Protein AF-A0A4P7N9E1-F1 (afdb_monomer_lite)

Foldseek 3Di:
DDDDDDPDPPPDPDPDQPKDWAAPQWWKKWWWAFPPDRWIDIAIGGFPDDPGITIYGDDQAQVPGNRIGTPSPMDIGHPVVNVVGHHSVGDDSVPTDDDPPPDDPDDDDDDDD

Secondary structure (DSSP, 8-state):
------------------EEEE-TT-EEEEEEEETTS--EEEEEE--EEETTEEEEE--SEETTEEEEEE-S--EEE-HHHHHHSPBGGG--TTS-B----S---S-------

Sequence (113 aa):
MHPNTILLIAAGLLNGTAAFRCAIGSAGSCTFRKMPTEELTRCAITCNVRGLFAECSCPLNFPNRAEWIDTMRNECITQTQFSFRSQCQNADPNRVIRIKRPAELDSVSGLEE

Radius of gyration: 20.21 Å; chains: 1; bounding box: 43×81×40 Å

Structure (mmCIF, N/CA/C/O backbone):
data_AF-A0A4P7N9E1-F1
#
_entry.id   AF-A0A4P7N9E1-F1
#
loop_
_atom_site.group_PDB
_atom_site.id
_atom_site.type_symbol
_atom_site.label_atom_id
_atom_site.label_alt_id
_atom_site.label_comp_id
_atom_site.label_asym_id
_atom_site.label_entity_id
_atom_site.label_seq_id
_atom_site.pdbx_PDB_ins_code
_atom_site.Cartn_x
_atom_site.Cartn_y
_atom_site.Cartn_z
_atom_site.occupancy
_atom_site.B_iso_or_equiv
_atom_site.auth_seq_id
_atom_site.auth_comp_id
_atom_site.auth_asym_id
_atom_site.auth_atom_id
_atom_site.pdbx_PDB_model_num
ATOM 1 N N . MET A 1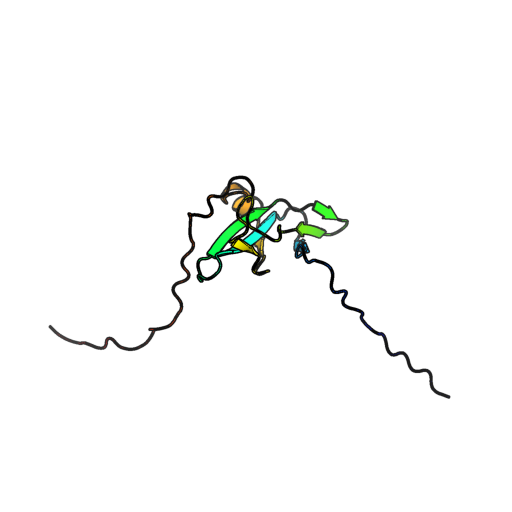 1 ? 17.009 -43.156 25.566 1.00 34.34 1 MET A N 1
ATOM 2 C CA . MET A 1 1 ? 15.906 -43.069 24.587 1.00 34.34 1 MET A CA 1
ATOM 3 C C . MET A 1 1 ? 15.598 -41.595 24.376 1.00 34.34 1 MET A C 1
ATOM 5 O O . MET A 1 1 ? 15.193 -40.939 25.322 1.00 34.34 1 MET A O 1
ATOM 9 N N . HIS A 1 2 ? 15.906 -41.068 23.190 1.00 46.12 2 HIS A N 1
ATOM 10 C CA . HIS A 1 2 ? 15.545 -39.710 22.767 1.00 46.12 2 HIS A CA 1
ATOM 11 C C . HIS A 1 2 ? 14.144 -39.724 22.148 1.00 46.12 2 HIS A C 1
ATOM 13 O O . HIS A 1 2 ? 13.798 -40.705 21.485 1.00 46.12 2 HIS A O 1
ATOM 19 N N . PRO A 1 3 ? 13.427 -38.597 22.213 1.00 50.47 3 PRO A N 1
ATOM 20 C CA . PRO A 1 3 ? 12.715 -38.137 21.036 1.00 50.47 3 PRO A CA 1
ATOM 21 C C . PRO A 1 3 ? 13.167 -36.728 20.644 1.00 50.47 3 PRO A C 1
ATOM 23 O O . PRO A 1 3 ? 12.972 -35.748 21.359 1.00 50.47 3 PRO A O 1
ATOM 26 N N . ASN A 1 4 ? 13.760 -36.666 19.453 1.00 52.62 4 ASN A N 1
ATOM 27 C CA . ASN A 1 4 ? 13.858 -35.472 18.628 1.00 52.62 4 ASN A CA 1
ATOM 28 C C . ASN A 1 4 ? 12.459 -34.896 18.391 1.00 52.62 4 ASN A C 1
ATOM 30 O O . ASN A 1 4 ? 11.554 -35.626 17.996 1.00 52.62 4 ASN A O 1
ATOM 34 N N . THR A 1 5 ? 12.301 -33.582 18.517 1.00 55.97 5 THR A N 1
ATOM 35 C CA . THR A 1 5 ? 11.217 -32.861 17.837 1.00 55.97 5 THR A CA 1
ATOM 36 C C . THR A 1 5 ? 11.835 -31.678 17.107 1.00 55.97 5 THR A C 1
ATOM 38 O O . THR A 1 5 ? 11.974 -30.587 17.648 1.00 55.97 5 THR A O 1
ATOM 41 N N . ILE A 1 6 ? 12.274 -31.931 15.874 1.00 53.53 6 ILE A N 1
ATOM 42 C CA . ILE A 1 6 ? 12.643 -30.882 14.925 1.00 53.53 6 ILE A CA 1
ATOM 43 C C . ILE A 1 6 ? 11.335 -30.414 14.290 1.00 53.53 6 ILE A C 1
ATOM 45 O O . ILE A 1 6 ? 10.764 -31.106 13.448 1.00 53.53 6 ILE A O 1
ATOM 49 N N . LEU A 1 7 ? 10.834 -29.261 14.731 1.00 49.22 7 LEU A N 1
ATOM 50 C CA . LEU A 1 7 ? 9.680 -28.615 14.119 1.00 49.22 7 LEU A CA 1
ATOM 51 C C . LEU A 1 7 ? 10.165 -27.824 12.894 1.00 49.22 7 LEU A C 1
ATOM 53 O O . LEU A 1 7 ? 10.689 -26.718 13.006 1.00 49.22 7 LEU A O 1
ATOM 57 N N . LEU A 1 8 ? 10.031 -28.435 11.719 1.00 46.28 8 LEU A N 1
ATOM 58 C CA . LEU A 1 8 ? 10.268 -27.807 10.421 1.00 46.28 8 LEU A CA 1
ATOM 59 C C . LEU A 1 8 ? 9.167 -26.775 10.149 1.00 46.28 8 LEU A C 1
ATOM 61 O O . LEU A 1 8 ? 8.046 -27.128 9.788 1.00 46.28 8 LEU A O 1
ATOM 65 N N . ILE A 1 9 ? 9.490 -25.491 10.298 1.00 50.38 9 ILE A N 1
ATOM 66 C CA . ILE A 1 9 ? 8.648 -24.408 9.788 1.00 50.38 9 ILE A CA 1
ATOM 67 C C . ILE A 1 9 ? 8.914 -24.309 8.285 1.00 50.38 9 ILE A C 1
ATOM 69 O O . ILE A 1 9 ? 9.865 -23.671 7.838 1.00 50.38 9 ILE A O 1
ATOM 73 N N . ALA A 1 10 ? 8.075 -24.980 7.500 1.00 48.59 10 ALA A N 1
ATOM 74 C CA . ALA A 1 10 ? 7.990 -24.775 6.064 1.00 48.59 10 ALA A CA 1
ATOM 75 C C . ALA A 1 10 ? 7.361 -23.396 5.798 1.00 48.59 10 ALA A C 1
ATOM 77 O O . ALA A 1 10 ? 6.140 -23.247 5.770 1.00 48.59 10 ALA A O 1
ATOM 78 N N . ALA A 1 11 ? 8.193 -22.369 5.625 1.00 47.44 11 ALA A N 1
ATOM 79 C CA . ALA A 1 11 ? 7.752 -21.113 5.032 1.00 47.44 11 ALA A CA 1
ATOM 80 C C . ALA A 1 11 ? 7.586 -21.343 3.522 1.00 47.44 11 ALA A C 1
ATOM 82 O O . ALA A 1 11 ? 8.559 -21.406 2.773 1.00 47.44 11 ALA A O 1
ATOM 83 N N . GLY A 1 12 ? 6.339 -21.559 3.101 1.00 39.91 12 GLY A N 1
ATOM 84 C CA . GLY A 1 12 ? 5.977 -21.762 1.706 1.00 39.91 12 GLY A CA 1
ATOM 85 C C . GLY A 1 12 ? 6.377 -20.573 0.831 1.00 39.91 12 GLY A C 1
ATOM 86 O O . GLY A 1 12 ? 6.013 -19.431 1.099 1.00 39.91 12 GLY A O 1
ATOM 87 N N . LEU A 1 13 ? 7.088 -20.876 -0.252 1.00 43.41 13 LEU A N 1
ATOM 88 C CA . LEU A 1 13 ? 7.185 -20.045 -1.446 1.00 43.41 13 LEU A CA 1
ATOM 89 C C . LEU A 1 13 ? 5.802 -20.031 -2.118 1.00 43.41 13 LEU A C 1
ATOM 91 O O . LEU A 1 13 ? 5.488 -20.905 -2.921 1.00 43.41 13 LEU A O 1
ATOM 95 N N . LEU A 1 14 ? 4.943 -19.084 -1.748 1.00 44.66 14 LEU A N 1
ATOM 96 C CA . LEU A 1 14 ? 3.646 -18.865 -2.391 1.00 44.66 14 LEU A CA 1
ATOM 97 C C . LEU A 1 14 ? 3.668 -17.483 -3.039 1.00 44.66 14 LEU A C 1
ATOM 99 O O . LEU A 1 14 ? 3.990 -16.504 -2.373 1.00 44.66 14 LEU A O 1
ATOM 103 N N . ASN A 1 15 ? 3.362 -17.440 -4.339 1.00 38.72 15 ASN A N 1
ATOM 104 C CA . ASN A 1 15 ? 3.260 -16.252 -5.193 1.00 38.72 15 ASN A CA 1
ATOM 105 C C . ASN A 1 15 ? 2.629 -15.066 -4.441 1.00 38.72 15 ASN A C 1
ATOM 107 O O . ASN A 1 15 ? 1.413 -14.996 -4.264 1.00 38.72 15 ASN A O 1
ATOM 111 N N . GLY A 1 16 ? 3.487 -14.190 -3.920 1.00 42.06 16 GLY A N 1
ATOM 112 C CA . GLY A 1 16 ? 3.165 -13.356 -2.771 1.00 42.06 16 GLY A CA 1
ATOM 113 C C . GLY A 1 16 ? 2.424 -12.084 -3.134 1.00 42.06 16 GLY A C 1
ATOM 114 O O . GLY A 1 16 ? 3.038 -11.028 -3.220 1.00 42.06 16 GLY A O 1
ATOM 115 N N . THR A 1 17 ? 1.096 -12.132 -3.212 1.00 54.56 17 THR A N 1
ATOM 116 C CA . THR A 1 17 ? 0.337 -11.000 -2.667 1.00 54.56 17 THR A CA 1
ATOM 117 C C . THR A 1 17 ? 0.699 -10.935 -1.185 1.00 54.56 17 THR A C 1
ATOM 119 O O . THR A 1 17 ? 0.297 -11.816 -0.422 1.00 54.56 17 THR A O 1
ATOM 122 N N . ALA A 1 18 ? 1.536 -9.980 -0.777 1.00 63.91 18 ALA A N 1
ATOM 123 C CA . ALA A 1 18 ? 1.954 -9.858 0.615 1.00 63.91 18 ALA A CA 1
ATOM 124 C C . ALA A 1 18 ? 0.741 -9.441 1.456 1.00 63.91 18 ALA A C 1
ATOM 126 O O . ALA A 1 18 ? 0.419 -8.256 1.571 1.00 63.91 18 ALA A O 1
ATOM 127 N N . ALA A 1 19 ? 0.025 -10.431 1.990 1.00 79.62 19 ALA A N 1
ATOM 128 C CA . ALA A 1 19 ? -1.044 -10.195 2.937 1.00 79.62 19 ALA A CA 1
ATOM 129 C C . ALA A 1 19 ? -0.423 -9.791 4.280 1.00 79.62 19 ALA A C 1
ATOM 131 O O . ALA A 1 19 ? 0.433 -10.497 4.814 1.00 79.62 19 ALA A O 1
ATOM 132 N N . PHE A 1 20 ? -0.838 -8.652 4.828 1.00 88.75 20 PHE A N 1
ATOM 133 C CA . PHE A 1 20 ? -0.383 -8.155 6.125 1.00 88.75 20 PHE A CA 1
ATOM 134 C C . PHE A 1 20 ? -1.574 -7.900 7.045 1.00 88.75 20 PHE A C 1
ATOM 136 O O . PHE A 1 20 ? -2.702 -7.677 6.599 1.00 88.75 20 PHE A O 1
ATOM 143 N N . ARG A 1 21 ? -1.332 -7.993 8.354 1.00 91.69 21 ARG A N 1
ATOM 144 C CA . ARG A 1 21 ? -2.377 -7.907 9.378 1.00 91.69 21 ARG A CA 1
ATOM 145 C C . ARG A 1 21 ? -2.400 -6.521 10.004 1.00 91.69 21 ARG A C 1
ATOM 147 O O . ARG A 1 21 ? -1.364 -6.022 10.431 1.00 91.69 21 ARG A O 1
ATOM 154 N N . CYS A 1 22 ? -3.593 -5.957 10.118 1.00 90.50 22 CYS A N 1
ATOM 155 C CA . CYS A 1 22 ? -3.871 -4.689 10.775 1.00 90.50 22 CYS A CA 1
ATOM 156 C C . CYS A 1 22 ? -4.941 -4.851 11.858 1.00 90.50 22 CYS A C 1
ATOM 158 O O . CYS A 1 22 ? -5.650 -5.860 11.919 1.00 90.50 22 CYS A O 1
ATOM 160 N N . ALA A 1 23 ? -5.068 -3.842 12.720 1.00 92.38 23 ALA A N 1
ATOM 161 C CA . ALA A 1 23 ? -6.162 -3.784 13.679 1.00 92.38 23 ALA A CA 1
ATOM 162 C C . ALA A 1 23 ? -7.518 -3.742 12.952 1.00 92.38 23 ALA A C 1
ATOM 164 O O . ALA A 1 23 ? -7.633 -3.227 11.836 1.00 92.38 23 ALA A O 1
ATOM 165 N N . ILE A 1 24 ? -8.559 -4.289 13.585 1.00 91.75 24 ILE A N 1
ATOM 166 C CA . ILE A 1 24 ? -9.922 -4.206 13.050 1.00 91.75 24 ILE A CA 1
ATOM 167 C C . ILE A 1 24 ? -10.298 -2.730 12.891 1.00 91.75 24 ILE A C 1
ATOM 169 O O . ILE A 1 24 ? -10.056 -1.912 13.776 1.00 91.75 24 ILE A O 1
ATOM 173 N N . GLY A 1 25 ? -10.874 -2.392 11.739 1.00 86.50 25 GLY A N 1
ATOM 174 C CA . GLY A 1 25 ? -11.212 -1.015 11.401 1.00 86.50 25 GLY A CA 1
ATOM 175 C C . GLY A 1 25 ? -10.042 -0.206 10.842 1.00 86.50 25 GLY A C 1
ATOM 176 O O . GLY A 1 25 ? -10.255 0.942 10.479 1.00 86.50 25 GLY A O 1
ATOM 177 N N . SER A 1 26 ? -8.836 -0.761 10.704 1.00 91.81 26 SER A N 1
ATOM 178 C CA . SER A 1 26 ? -7.767 -0.147 9.906 1.00 91.81 26 SER A CA 1
ATOM 179 C C . SER A 1 26 ? -7.921 -0.448 8.412 1.00 91.81 26 SER A C 1
ATOM 181 O O . SER A 1 26 ? -8.637 -1.363 8.005 1.00 91.81 26 SER A O 1
ATOM 183 N N . ALA A 1 27 ? -7.210 0.323 7.601 1.00 93.56 27 ALA A N 1
ATOM 184 C CA . ALA A 1 27 ? -7.004 0.077 6.183 1.00 93.56 27 ALA A CA 1
ATOM 185 C C . ALA A 1 27 ? -5.509 -0.162 5.904 1.00 93.56 27 ALA A C 1
ATOM 187 O O . ALA A 1 27 ? -4.674 -0.055 6.805 1.00 93.56 27 ALA A O 1
ATOM 188 N N . GLY A 1 28 ? -5.166 -0.500 4.663 1.00 93.88 28 GLY A N 1
ATOM 189 C CA . GLY A 1 28 ? -3.796 -0.770 4.241 1.00 93.88 28 GLY A CA 1
ATOM 190 C C . GLY A 1 28 ? -3.261 0.307 3.304 1.00 93.88 28 GLY A C 1
ATOM 191 O O . GLY A 1 28 ? -4.021 0.985 2.615 1.00 93.88 28 GLY A O 1
ATOM 192 N N . SER A 1 29 ? -1.944 0.453 3.258 1.00 93.69 29 SER A N 1
ATOM 193 C CA . SER A 1 29 ? -1.226 1.258 2.272 1.00 93.69 29 SER A CA 1
ATOM 194 C C . SER A 1 29 ? -0.117 0.409 1.664 1.00 93.69 29 SER A C 1
ATOM 196 O O . SER A 1 29 ? 0.674 -0.202 2.384 1.00 93.69 29 SER A O 1
ATOM 198 N N . CYS A 1 30 ? -0.110 0.347 0.337 1.00 92.00 30 CYS A N 1
ATOM 199 C CA . CYS A 1 30 ? 0.818 -0.434 -0.470 1.00 92.00 30 CYS A CA 1
ATOM 200 C C . CYS A 1 30 ? 1.853 0.497 -1.096 1.00 92.00 30 CYS A C 1
ATOM 202 O O . CYS A 1 30 ? 1.497 1.586 -1.560 1.00 92.00 30 CYS A O 1
ATOM 204 N N . THR A 1 31 ? 3.116 0.074 -1.136 1.00 91.81 31 THR A N 1
ATOM 205 C CA . THR A 1 31 ? 4.204 0.872 -1.720 1.00 91.81 31 THR A CA 1
ATOM 206 C C . THR A 1 31 ? 4.755 0.182 -2.958 1.00 91.81 31 THR A C 1
ATOM 208 O O . THR A 1 31 ? 5.324 -0.901 -2.852 1.00 91.81 31 THR A O 1
ATOM 211 N N . PHE A 1 32 ? 4.699 0.855 -4.105 1.00 91.69 32 PHE A N 1
ATOM 212 C CA . PHE A 1 32 ? 5.191 0.344 -5.384 1.00 91.69 32 PHE A CA 1
ATOM 213 C C . PHE A 1 32 ? 6.430 1.099 -5.847 1.00 91.69 32 PHE A C 1
ATOM 215 O O . PHE A 1 32 ? 6.564 2.297 -5.591 1.00 91.69 32 PHE A O 1
ATOM 222 N N . ARG A 1 33 ? 7.309 0.405 -6.573 1.00 91.88 33 ARG A N 1
ATOM 223 C CA . ARG A 1 33 ? 8.500 0.964 -7.218 1.00 91.88 33 ARG A CA 1
ATOM 224 C C . ARG A 1 33 ? 8.455 0.737 -8.721 1.00 91.88 33 ARG A C 1
ATOM 226 O O . ARG A 1 33 ? 8.233 -0.389 -9.158 1.00 91.88 33 ARG A O 1
ATOM 233 N N . LYS A 1 34 ? 8.730 1.781 -9.498 1.00 90.31 34 LYS A N 1
ATOM 234 C CA . LYS A 1 34 ? 8.812 1.716 -10.961 1.00 90.31 34 LYS A CA 1
ATOM 235 C C . LYS A 1 34 ? 10.164 1.186 -11.419 1.00 90.31 34 LYS A C 1
ATOM 237 O O . LYS A 1 34 ? 11.152 1.898 -11.308 1.00 90.31 34 LYS A O 1
ATOM 242 N N . MET A 1 35 ? 10.229 -0.003 -11.998 1.00 82.81 35 MET A N 1
ATOM 243 C CA . MET A 1 35 ? 11.472 -0.538 -12.562 1.00 82.81 35 MET A CA 1
ATOM 244 C C . MET A 1 35 ? 11.804 0.098 -13.926 1.00 82.81 35 MET A C 1
ATOM 246 O O . MET A 1 35 ? 10.890 0.335 -14.716 1.00 82.81 35 MET A O 1
ATOM 250 N N . PRO A 1 36 ? 13.091 0.362 -14.242 1.00 80.94 36 PRO A N 1
ATOM 251 C CA . PRO A 1 36 ? 14.299 0.143 -13.427 1.00 80.94 36 PRO A CA 1
ATOM 252 C C . PRO A 1 36 ? 14.651 1.312 -12.484 1.00 80.94 36 PRO A C 1
ATOM 254 O O . PRO A 1 36 ? 15.696 1.302 -11.841 1.00 80.94 36 PRO A O 1
ATOM 257 N N . THR A 1 37 ? 13.820 2.348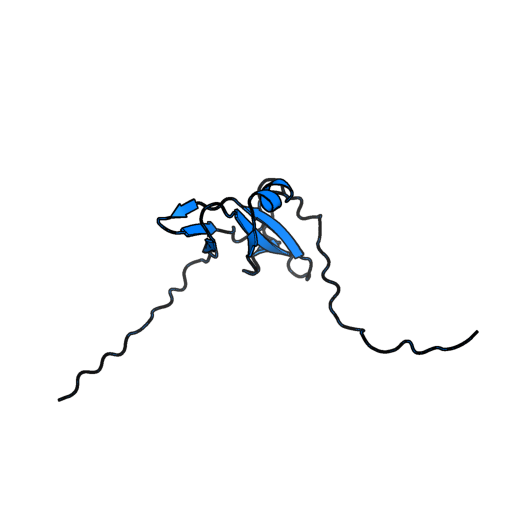 -12.428 1.00 80.44 37 THR A N 1
ATOM 258 C CA . THR A 1 37 ? 14.051 3.539 -11.602 1.00 80.44 37 THR A CA 1
ATOM 259 C C . THR A 1 37 ? 13.795 3.290 -10.103 1.00 80.44 37 THR A C 1
ATOM 261 O O . THR A 1 37 ? 13.239 2.277 -9.690 1.00 80.44 37 THR A O 1
ATOM 264 N N . GLU A 1 38 ? 14.177 4.235 -9.244 1.00 81.44 38 GLU A N 1
ATOM 265 C CA . GLU A 1 38 ? 13.835 4.197 -7.809 1.00 81.44 38 GLU A CA 1
ATOM 266 C C . GLU A 1 38 ? 12.611 5.063 -7.466 1.00 81.44 38 GLU A C 1
ATOM 268 O O . GLU A 1 38 ? 12.403 5.435 -6.312 1.00 81.44 38 GLU A O 1
ATOM 273 N N . GLU A 1 39 ? 11.787 5.399 -8.462 1.00 88.25 39 GLU A N 1
ATOM 274 C CA . GLU A 1 39 ? 10.546 6.140 -8.246 1.00 88.25 39 GLU A CA 1
ATOM 275 C C . GLU A 1 39 ? 9.558 5.293 -7.437 1.00 88.25 39 GLU A C 1
ATOM 277 O O . GLU A 1 39 ? 9.294 4.137 -7.780 1.00 88.25 39 GLU A O 1
ATOM 282 N N . LEU A 1 40 ? 9.011 5.875 -6.365 1.00 89.94 40 LEU A N 1
ATOM 283 C CA . LEU A 1 40 ? 8.034 5.227 -5.498 1.00 89.94 40 LEU A CA 1
ATOM 284 C C . LEU A 1 40 ? 6.667 5.889 -5.618 1.00 89.94 40 LEU A C 1
ATOM 286 O O . LEU A 1 40 ? 6.548 7.107 -5.755 1.00 89.94 40 LEU A O 1
ATOM 290 N N . THR A 1 41 ? 5.627 5.080 -5.482 1.00 90.31 41 THR A N 1
ATOM 291 C CA . THR A 1 41 ? 4.253 5.547 -5.313 1.00 90.31 41 THR A CA 1
ATOM 292 C C . THR A 1 41 ? 3.570 4.740 -4.219 1.00 90.31 41 THR A C 1
ATOM 294 O O . THR A 1 41 ? 3.987 3.625 -3.894 1.00 90.31 41 THR A O 1
ATOM 297 N N . ARG A 1 42 ? 2.536 5.321 -3.611 1.00 90.62 42 ARG A N 1
ATOM 298 C CA . ARG A 1 42 ? 1.734 4.666 -2.578 1.00 90.62 42 ARG A CA 1
ATOM 299 C C . ARG A 1 42 ? 0.262 4.827 -2.871 1.00 90.62 42 ARG A C 1
ATOM 301 O O . ARG A 1 42 ? -0.177 5.895 -3.295 1.00 90.62 42 ARG A O 1
ATOM 308 N N . CYS A 1 43 ? -0.500 3.795 -2.557 1.00 91.38 43 CYS A N 1
ATOM 309 C CA . CYS A 1 43 ? -1.946 3.842 -2.642 1.00 91.38 43 CYS A CA 1
ATOM 310 C C . CYS A 1 43 ? -2.588 3.066 -1.498 1.00 91.38 43 CYS A C 1
ATOM 312 O O . CYS A 1 43 ? -1.980 2.175 -0.905 1.00 91.38 43 CYS A O 1
ATOM 314 N N . ALA A 1 44 ? -3.809 3.460 -1.157 1.00 94.44 44 ALA A N 1
ATOM 315 C CA . ALA A 1 44 ? -4.573 2.859 -0.081 1.00 94.44 44 ALA A CA 1
ATOM 316 C C . ALA A 1 44 ? -5.428 1.680 -0.581 1.00 94.44 44 ALA A C 1
ATOM 318 O O . ALA A 1 44 ? -5.855 1.651 -1.740 1.00 94.44 44 ALA A O 1
ATOM 319 N N . ILE A 1 45 ? -5.657 0.709 0.305 1.00 93.69 45 ILE A N 1
ATOM 320 C CA . ILE A 1 45 ? -6.489 -0.478 0.082 1.00 93.69 45 ILE A CA 1
ATOM 321 C C . ILE A 1 45 ? -7.392 -0.746 1.286 1.00 93.69 45 ILE A C 1
ATOM 323 O O . ILE A 1 45 ? -7.036 -0.473 2.434 1.00 93.69 45 ILE A O 1
ATOM 327 N N . THR A 1 46 ? -8.564 -1.315 1.028 1.00 92.62 46 THR A N 1
ATOM 328 C CA . THR A 1 46 ? -9.428 -1.861 2.076 1.00 92.62 46 THR A CA 1
ATOM 329 C C . THR A 1 46 ? -8.885 -3.198 2.570 1.00 92.62 46 THR A C 1
ATOM 331 O O . THR A 1 46 ? -8.297 -3.958 1.801 1.00 92.62 46 THR A O 1
ATOM 334 N N . CYS A 1 47 ? -9.134 -3.513 3.838 1.00 91.69 47 CYS A N 1
ATOM 335 C CA . CYS A 1 47 ? -8.748 -4.784 4.444 1.00 91.69 47 CYS A CA 1
ATOM 336 C C . CYS A 1 47 ? -9.990 -5.593 4.814 1.00 91.69 47 CYS A C 1
ATOM 338 O O . CYS A 1 47 ? -11.011 -5.029 5.206 1.00 91.69 47 CYS A O 1
ATOM 340 N N . ASN A 1 48 ? -9.900 -6.915 4.712 1.00 91.75 48 ASN A N 1
ATOM 341 C CA . ASN A 1 48 ? -10.988 -7.823 5.057 1.00 91.75 48 ASN A CA 1
ATOM 342 C C . ASN A 1 48 ? -10.879 -8.237 6.523 1.00 91.75 48 ASN A C 1
ATOM 344 O O . ASN A 1 48 ? -9.818 -8.667 6.965 1.00 91.75 48 ASN A O 1
ATOM 348 N N . VAL A 1 49 ? -11.966 -8.162 7.288 1.00 90.44 49 VAL A N 1
ATOM 349 C CA . VAL A 1 49 ? -11.958 -8.640 8.678 1.00 90.44 49 VAL A CA 1
ATOM 350 C C . VAL A 1 49 ? -11.917 -10.172 8.694 1.00 90.44 49 VAL A C 1
ATOM 352 O O . VAL A 1 49 ? -12.770 -10.838 8.109 1.00 90.44 49 VAL A O 1
ATOM 355 N N . ARG A 1 50 ? -10.914 -10.735 9.370 1.00 88.25 50 ARG A N 1
ATOM 356 C CA . ARG A 1 50 ? -10.679 -12.173 9.540 1.00 88.25 50 ARG A CA 1
ATOM 357 C C . ARG A 1 50 ? -10.544 -12.469 11.035 1.00 88.25 50 ARG A C 1
ATOM 359 O O . ARG A 1 50 ? -9.459 -12.404 11.607 1.00 88.25 50 ARG A O 1
ATOM 366 N N . GLY A 1 51 ? -11.664 -12.780 11.685 1.00 89.19 51 GLY A N 1
ATOM 367 C CA . GLY A 1 51 ? -11.692 -13.055 13.124 1.00 89.19 51 GLY A CA 1
ATOM 368 C C . GLY A 1 51 ? -11.305 -11.825 13.951 1.00 89.19 51 GLY A C 1
ATOM 369 O O . GLY A 1 51 ? -12.055 -10.856 13.995 1.00 89.19 51 GLY A O 1
ATOM 370 N N . LEU A 1 52 ? -10.140 -11.877 14.605 1.00 89.75 52 LEU A N 1
ATOM 371 C CA . LEU A 1 52 ? -9.656 -10.843 15.533 1.00 89.75 52 LEU A CA 1
ATOM 372 C C . LEU A 1 52 ? -8.758 -9.774 14.886 1.00 89.75 52 LEU A C 1
ATOM 374 O O . LEU A 1 52 ? -8.234 -8.908 15.583 1.00 89.75 52 LEU A O 1
ATOM 378 N N . PHE A 1 53 ? -8.553 -9.824 13.571 1.00 89.81 53 PHE A N 1
ATOM 379 C CA . PHE A 1 53 ? -7.711 -8.872 12.845 1.00 89.81 53 PHE A CA 1
ATOM 380 C C . PHE A 1 53 ? -8.316 -8.509 11.486 1.00 89.81 53 PHE A C 1
ATOM 382 O O . PHE A 1 53 ? -9.234 -9.167 10.997 1.00 89.81 53 PHE A O 1
ATOM 389 N N . ALA A 1 54 ? -7.794 -7.452 10.866 1.00 90.81 54 ALA A N 1
ATOM 390 C CA . ALA A 1 54 ? -8.049 -7.120 9.471 1.00 90.81 54 ALA A CA 1
ATOM 391 C C . ALA A 1 54 ? -6.870 -7.592 8.607 1.00 90.81 54 ALA A C 1
ATOM 393 O O . ALA A 1 54 ? -5.716 -7.304 8.905 1.00 90.81 54 ALA A O 1
ATOM 394 N N . GLU A 1 55 ? -7.153 -8.332 7.545 1.00 93.00 55 GLU A N 1
ATOM 395 C CA . GLU A 1 55 ? -6.183 -8.832 6.578 1.00 93.00 55 GLU A CA 1
ATOM 396 C C . GLU A 1 55 ? -6.204 -7.949 5.326 1.00 93.00 55 GLU A C 1
ATOM 398 O O . GLU A 1 55 ? -7.217 -7.842 4.631 1.00 93.00 55 GLU A O 1
ATOM 403 N N . CYS A 1 56 ? -5.085 -7.287 5.056 1.00 91.69 56 CYS A N 1
ATOM 404 C CA . CYS A 1 56 ? -4.885 -6.396 3.920 1.00 91.69 56 CYS A CA 1
ATOM 405 C C . CYS A 1 56 ? -4.034 -7.114 2.874 1.00 91.69 56 CYS A C 1
ATOM 407 O O . CYS A 1 56 ? -3.046 -7.742 3.236 1.00 91.69 56 CYS A O 1
ATOM 409 N N . SER A 1 57 ? -4.380 -7.025 1.591 1.00 91.94 57 SER A N 1
ATOM 410 C CA . SER A 1 57 ? -3.614 -7.664 0.510 1.00 91.94 57 SER A CA 1
ATOM 411 C C . SER A 1 57 ? -3.290 -6.657 -0.585 1.00 91.94 57 SER A C 1
ATOM 413 O O . SER A 1 57 ? -4.199 -6.108 -1.205 1.00 91.94 57 SER A O 1
ATOM 415 N N . CYS A 1 58 ? -1.998 -6.422 -0.820 1.00 90.31 58 CYS A N 1
ATOM 416 C CA . CYS A 1 58 ? -1.533 -5.582 -1.921 1.00 90.31 58 CYS A CA 1
ATOM 417 C C . CYS A 1 58 ? -1.455 -6.389 -3.226 1.00 90.31 58 CYS A C 1
ATOM 419 O O . CYS A 1 58 ? -1.061 -7.561 -3.193 1.00 90.31 58 CYS A O 1
ATOM 421 N N . PRO A 1 59 ? -1.814 -5.792 -4.377 1.00 88.31 59 PRO A N 1
ATOM 422 C CA . PRO A 1 59 ? -1.553 -6.418 -5.664 1.00 88.31 5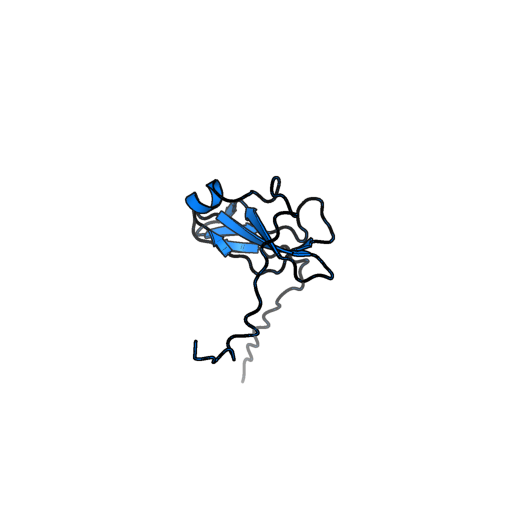9 PRO A CA 1
ATOM 423 C C . PRO A 1 59 ? -0.042 -6.477 -5.920 1.00 88.31 59 PRO A C 1
ATOM 425 O O . PRO A 1 59 ? 0.706 -5.627 -5.446 1.00 88.31 59 PRO A O 1
ATOM 428 N N . LEU A 1 60 ? 0.406 -7.467 -6.694 1.00 88.12 60 LEU A N 1
ATOM 429 C CA . LEU A 1 60 ? 1.822 -7.627 -7.060 1.00 88.12 60 LEU A CA 1
ATOM 430 C C . LEU A 1 60 ? 2.359 -6.438 -7.868 1.00 88.12 60 LEU A C 1
ATOM 432 O O . LEU A 1 60 ? 3.516 -6.042 -7.723 1.00 88.12 60 LEU A O 1
ATOM 436 N N . ASN A 1 61 ? 1.500 -5.868 -8.710 1.00 88.38 61 ASN A N 1
ATOM 437 C CA . ASN A 1 61 ? 1.801 -4.728 -9.556 1.00 88.38 61 ASN A CA 1
ATOM 438 C C . ASN A 1 61 ? 0.818 -3.601 -9.262 1.00 88.38 61 ASN A C 1
ATOM 440 O O . ASN A 1 61 ? -0.323 -3.848 -8.857 1.00 88.38 61 ASN A O 1
ATOM 444 N N . PHE A 1 62 ? 1.238 -2.362 -9.504 1.00 88.38 62 PHE A N 1
ATOM 445 C CA . PHE A 1 62 ? 0.316 -1.237 -9.431 1.00 88.38 62 PHE A CA 1
ATOM 446 C C . PHE A 1 62 ? -0.811 -1.452 -10.457 1.00 88.38 62 PHE A C 1
ATOM 448 O O . PHE A 1 62 ? -0.532 -1.919 -11.569 1.00 88.38 62 PHE A O 1
ATOM 455 N N . PRO A 1 63 ? -2.082 -1.149 -10.130 1.00 82.69 63 PRO A N 1
ATOM 456 C CA . PRO A 1 63 ? -3.194 -1.417 -11.035 1.00 82.69 63 PRO A CA 1
ATOM 457 C C . PRO A 1 63 ? -2.954 -0.858 -12.441 1.00 82.69 63 PRO A C 1
ATOM 459 O O . PRO A 1 63 ? -2.671 0.326 -12.620 1.00 82.69 63 PRO A O 1
ATOM 462 N N . ASN A 1 64 ? -3.057 -1.740 -13.439 1.00 80.31 64 ASN A N 1
ATOM 463 C CA . ASN A 1 64 ? -2.848 -1.450 -14.862 1.00 80.31 64 ASN A CA 1
ATOM 464 C C . ASN A 1 64 ? -1.422 -1.014 -15.255 1.00 80.31 64 ASN A C 1
ATOM 466 O O . ASN A 1 64 ? -1.241 -0.431 -16.324 1.00 80.31 64 ASN A O 1
ATOM 470 N N . ARG A 1 65 ? -0.407 -1.278 -14.422 1.00 83.31 65 ARG A N 1
ATOM 471 C CA . ARG A 1 65 ? 0.988 -0.896 -14.686 1.00 83.31 65 ARG A CA 1
ATOM 472 C C . ARG A 1 65 ? 1.972 -1.978 -14.234 1.00 83.31 65 ARG A C 1
ATOM 474 O O . ARG A 1 65 ? 2.364 -2.035 -13.070 1.00 83.31 65 ARG A O 1
ATOM 481 N N . ALA A 1 66 ? 2.393 -2.835 -15.161 1.00 84.50 66 ALA A N 1
ATOM 482 C CA . ALA A 1 66 ? 3.299 -3.946 -14.863 1.00 84.50 66 ALA A CA 1
ATOM 483 C C . ALA A 1 66 ? 4.701 -3.482 -14.423 1.00 84.50 66 ALA A C 1
ATOM 485 O O . ALA A 1 66 ? 5.362 -4.175 -13.653 1.00 84.50 66 ALA A O 1
ATOM 486 N N . GLU A 1 67 ? 5.143 -2.299 -14.861 1.00 89.00 67 GLU A N 1
ATOM 487 C CA . GLU A 1 67 ? 6.454 -1.739 -14.527 1.00 89.00 67 GLU A CA 1
ATOM 488 C C . GLU A 1 67 ? 6.575 -1.280 -13.064 1.00 89.00 67 GLU A C 1
ATOM 490 O O . GLU A 1 67 ? 7.683 -1.085 -12.565 1.00 89.00 67 GLU A O 1
ATOM 495 N N . TRP A 1 68 ? 5.451 -1.138 -12.360 1.00 90.75 68 TRP A N 1
ATOM 496 C CA . TRP A 1 68 ? 5.408 -0.780 -10.947 1.00 90.75 68 TRP A CA 1
ATOM 497 C C . TRP A 1 68 ? 5.173 -2.023 -10.101 1.00 90.75 68 TRP A C 1
ATOM 499 O O . TRP A 1 68 ? 4.093 -2.608 -10.141 1.00 90.75 68 TRP A O 1
ATOM 509 N N . ILE A 1 69 ? 6.173 -2.410 -9.317 1.00 90.44 69 ILE A N 1
ATOM 510 C CA . ILE A 1 69 ? 6.174 -3.652 -8.538 1.00 90.44 69 ILE A CA 1
ATOM 511 C C . ILE A 1 69 ? 6.033 -3.316 -7.056 1.00 90.44 69 ILE A C 1
ATOM 513 O O . ILE A 1 69 ? 6.678 -2.378 -6.574 1.00 90.44 69 ILE A O 1
ATOM 517 N N . ASP A 1 70 ? 5.196 -4.064 -6.339 1.00 88.56 70 ASP A N 1
ATOM 518 C CA . ASP A 1 70 ? 5.059 -3.922 -4.891 1.00 88.56 70 ASP A CA 1
ATOM 519 C C . ASP A 1 70 ? 6.409 -4.154 -4.200 1.00 88.56 70 ASP A C 1
ATOM 521 O O . ASP A 1 70 ? 7.168 -5.073 -4.512 1.00 88.56 70 ASP A O 1
ATOM 525 N N . THR A 1 71 ? 6.735 -3.279 -3.258 1.00 89.12 71 THR A N 1
ATOM 526 C CA . THR A 1 71 ? 8.007 -3.319 -2.525 1.00 89.12 71 THR A CA 1
ATOM 527 C C . THR A 1 71 ? 7.906 -4.105 -1.224 1.00 89.12 71 THR A C 1
ATOM 529 O O . THR A 1 71 ? 8.895 -4.185 -0.494 1.00 89.12 71 THR A O 1
ATOM 532 N N . MET A 1 72 ? 6.718 -4.621 -0.892 1.00 86.06 72 MET A N 1
ATOM 533 C CA . MET A 1 72 ? 6.366 -5.220 0.395 1.00 86.06 72 MET A CA 1
ATOM 534 C C . MET A 1 72 ? 6.542 -4.280 1.602 1.00 86.06 72 MET A C 1
ATOM 536 O O . MET A 1 72 ? 6.400 -4.703 2.749 1.00 86.06 72 MET A O 1
ATOM 540 N N . ARG A 1 73 ? 6.816 -2.984 1.378 1.00 86.62 73 ARG A N 1
ATOM 541 C CA . ARG A 1 73 ? 6.849 -1.940 2.417 1.00 86.62 73 ARG A CA 1
ATOM 542 C C . ARG A 1 73 ? 5.435 -1.424 2.677 1.00 86.62 73 ARG A C 1
ATOM 544 O O . ARG A 1 73 ? 5.125 -0.260 2.406 1.00 86.62 73 ARG A O 1
ATOM 551 N N . ASN A 1 74 ? 4.589 -2.328 3.152 1.00 90.56 74 ASN A N 1
ATOM 552 C CA . ASN A 1 74 ? 3.164 -2.097 3.342 1.00 90.56 74 ASN A CA 1
ATOM 553 C C . ASN A 1 74 ? 2.890 -1.673 4.789 1.00 90.56 74 ASN A C 1
ATOM 555 O O . ASN A 1 74 ? 3.556 -2.135 5.715 1.00 90.56 74 ASN A O 1
ATOM 559 N N . GLU A 1 75 ? 1.941 -0.761 4.988 1.00 92.00 75 GLU A N 1
ATOM 560 C CA . GLU A 1 75 ? 1.664 -0.147 6.292 1.00 92.00 75 GLU A CA 1
ATOM 561 C C . GLU A 1 75 ? 0.165 -0.167 6.615 1.00 92.00 75 GLU A C 1
ATOM 563 O O . GLU A 1 75 ? -0.685 -0.019 5.734 1.00 92.00 75 GLU A O 1
ATOM 568 N N . CYS A 1 76 ? -0.166 -0.338 7.896 1.00 93.56 76 CYS A N 1
ATOM 569 C CA . CYS A 1 76 ? -1.525 -0.150 8.389 1.00 93.56 76 CYS A CA 1
ATOM 570 C C . CYS A 1 76 ? -1.805 1.345 8.549 1.00 93.56 76 CYS A C 1
ATOM 572 O O . CYS A 1 76 ? -1.041 2.061 9.194 1.00 93.56 76 CYS A O 1
ATOM 574 N N . ILE A 1 77 ? -2.921 1.809 8.001 1.00 93.62 77 ILE A N 1
ATOM 575 C CA . ILE A 1 77 ? -3.363 3.202 8.077 1.00 93.62 77 ILE A CA 1
ATOM 576 C C . ILE A 1 77 ? -4.738 3.291 8.745 1.00 93.62 77 ILE A C 1
ATOM 578 O O . ILE A 1 77 ? -5.523 2.340 8.750 1.00 93.62 77 ILE A O 1
ATOM 582 N N . THR A 1 78 ? -5.053 4.446 9.329 1.00 92.56 78 THR A N 1
ATOM 583 C CA . THR A 1 78 ? -6.383 4.694 9.908 1.00 92.56 78 THR A CA 1
ATOM 584 C C . THR A 1 78 ? -7.431 4.917 8.813 1.00 92.56 78 THR A C 1
ATOM 586 O O . THR A 1 78 ? -7.083 5.282 7.689 1.00 92.56 78 THR A O 1
ATOM 589 N N . GLN A 1 79 ? -8.723 4.780 9.140 1.00 88.19 79 GLN A N 1
ATOM 590 C CA . GLN A 1 79 ? -9.807 5.132 8.203 1.00 88.19 79 GLN A CA 1
ATOM 591 C C . GLN A 1 79 ? -9.722 6.585 7.740 1.00 88.19 79 GLN A C 1
ATOM 593 O O . GLN A 1 79 ? -9.937 6.885 6.572 1.00 88.19 79 GLN A O 1
ATOM 598 N N . THR A 1 80 ? -9.338 7.495 8.636 1.00 89.62 80 THR A N 1
ATOM 599 C CA . THR A 1 80 ? -9.118 8.898 8.285 1.00 89.62 80 THR A CA 1
ATOM 600 C C . THR A 1 80 ? -8.057 9.024 7.196 1.00 89.62 80 THR A C 1
ATOM 602 O O . THR A 1 80 ? -8.297 9.655 6.173 1.00 89.62 80 THR A O 1
ATOM 605 N N . GLN A 1 81 ? -6.899 8.377 7.368 1.00 89.25 81 GLN A N 1
ATOM 606 C CA . GLN A 1 81 ? -5.844 8.382 6.352 1.00 89.25 81 GLN A CA 1
ATOM 607 C C . GLN A 1 81 ? -6.293 7.721 5.045 1.00 89.25 81 GLN A C 1
ATOM 609 O O . GLN A 1 81 ? -5.918 8.192 3.976 1.00 89.25 81 GLN A O 1
ATOM 614 N N . PHE A 1 82 ? -7.093 6.658 5.122 1.00 89.75 82 PHE 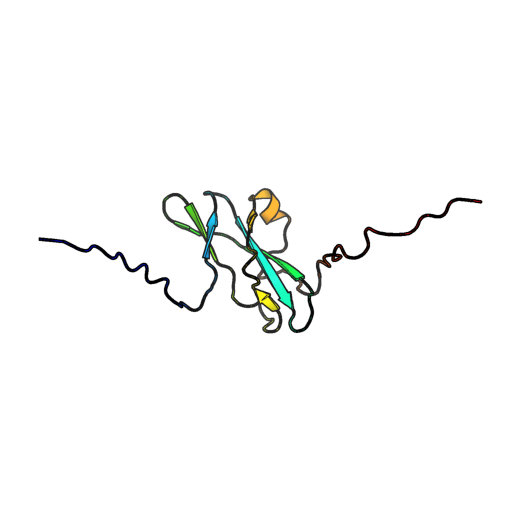A N 1
ATOM 615 C CA . PHE A 1 82 ? -7.665 5.987 3.957 1.00 89.75 82 PHE A CA 1
ATOM 616 C C . PHE A 1 82 ? -8.539 6.932 3.124 1.00 89.75 82 PHE A C 1
ATOM 618 O O . PHE A 1 82 ? -8.373 6.988 1.910 1.00 89.75 82 PHE A O 1
ATOM 625 N N . SER A 1 83 ? -9.389 7.740 3.762 1.00 87.25 83 SER A N 1
ATOM 626 C CA . SER A 1 83 ? -10.257 8.710 3.076 1.00 87.25 83 SER A CA 1
ATOM 627 C C . SER A 1 83 ? -9.499 9.836 2.365 1.00 87.25 83 SER A C 1
ATOM 629 O O . SER A 1 83 ? -9.998 10.379 1.383 1.00 87.25 83 SER A O 1
ATOM 631 N N . PHE A 1 84 ? -8.301 10.195 2.837 1.00 86.81 84 PHE A N 1
ATOM 632 C CA . PHE A 1 84 ? -7.473 11.248 2.230 1.00 86.81 84 PHE A CA 1
ATOM 633 C C . PHE A 1 84 ? -6.436 10.724 1.226 1.00 86.81 84 PHE A C 1
ATOM 635 O O . PHE A 1 84 ? -5.800 11.514 0.524 1.00 86.81 84 PHE A O 1
ATOM 642 N N . ARG A 1 85 ? -6.220 9.407 1.158 1.00 84.88 85 ARG A N 1
ATOM 643 C CA . ARG A 1 85 ? -5.247 8.789 0.250 1.00 84.88 85 ARG A CA 1
ATOM 644 C C . ARG A 1 85 ? -5.917 8.340 -1.044 1.00 84.88 85 ARG A C 1
ATOM 646 O O . ARG A 1 85 ? -7.070 7.923 -1.071 1.00 84.88 85 ARG A O 1
ATOM 653 N N . SER A 1 86 ? -5.155 8.376 -2.133 1.00 87.56 86 SER A N 1
ATOM 654 C CA . SER A 1 86 ? -5.592 7.802 -3.403 1.00 87.56 86 SER A CA 1
ATOM 655 C C . SER A 1 86 ? -5.709 6.281 -3.271 1.00 87.56 86 SER A C 1
ATOM 657 O O . SER A 1 86 ? -4.748 5.609 -2.891 1.00 87.56 86 SER A O 1
ATOM 659 N N . GLN A 1 87 ? -6.884 5.742 -3.586 1.00 90.38 87 GLN A N 1
ATOM 660 C CA . GLN A 1 87 ? -7.136 4.298 -3.584 1.00 90.38 87 GLN A CA 1
ATOM 661 C C . GLN A 1 87 ? -6.421 3.636 -4.751 1.00 90.38 87 GLN A C 1
ATOM 663 O O . GLN A 1 87 ? -6.421 4.218 -5.827 1.00 90.38 87 GLN A O 1
ATOM 668 N N . CYS A 1 88 ? -5.868 2.429 -4.600 1.00 88.38 88 CYS A N 1
ATOM 669 C CA . CYS A 1 88 ? -5.054 1.815 -5.662 1.00 88.38 88 CYS A CA 1
ATOM 670 C C . CYS A 1 88 ? -5.763 1.728 -7.022 1.00 88.38 88 CYS A C 1
ATOM 672 O O . CYS A 1 88 ? -5.140 1.975 -8.047 1.00 88.38 88 CYS A O 1
ATOM 674 N N . GLN A 1 89 ? -7.073 1.478 -7.042 1.00 84.62 89 GLN A N 1
ATOM 675 C CA . GLN A 1 89 ? -7.869 1.460 -8.277 1.00 84.62 89 GLN A CA 1
ATOM 676 C C . GLN A 1 89 ? -7.981 2.825 -8.990 1.00 84.62 89 GLN A C 1
ATOM 678 O O . GLN A 1 89 ? -8.224 2.865 -10.189 1.00 84.62 89 GLN A O 1
ATOM 683 N N . ASN A 1 90 ? -7.798 3.930 -8.261 1.00 81.06 90 ASN A N 1
ATOM 684 C CA . ASN A 1 90 ? -7.956 5.312 -8.735 1.00 81.06 90 ASN A CA 1
ATOM 685 C C . ASN A 1 90 ? -6.682 6.155 -8.537 1.00 81.06 90 ASN A C 1
ATOM 687 O O . ASN A 1 90 ? -6.719 7.379 -8.661 1.00 81.06 90 ASN A O 1
ATOM 691 N N . ALA A 1 91 ? -5.571 5.541 -8.132 1.00 79.69 91 ALA A N 1
ATOM 692 C CA . ALA A 1 91 ? -4.349 6.253 -7.809 1.00 79.69 91 ALA A CA 1
ATOM 69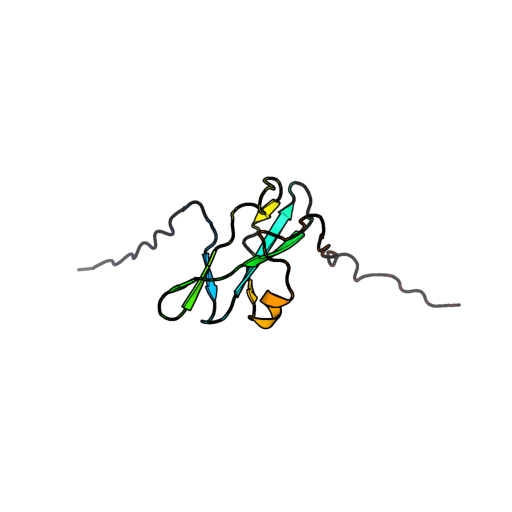3 C C . ALA A 1 91 ? -3.571 6.545 -9.091 1.00 79.69 91 ALA A C 1
ATOM 695 O O . ALA A 1 91 ? -3.390 5.663 -9.926 1.00 79.69 91 ALA A O 1
ATOM 696 N N . ASP A 1 92 ? -3.101 7.784 -9.238 1.00 80.06 92 ASP A N 1
ATOM 697 C CA . ASP A 1 92 ? -2.237 8.157 -10.353 1.00 80.06 92 ASP A CA 1
ATOM 698 C C . ASP A 1 92 ? -0.794 7.714 -10.053 1.00 80.06 92 ASP A C 1
ATOM 700 O O . ASP A 1 92 ? -0.174 8.236 -9.119 1.00 80.06 92 ASP A O 1
ATOM 704 N N . PRO A 1 93 ? -0.228 6.766 -10.821 1.00 77.38 93 PRO A N 1
ATOM 705 C CA . PRO A 1 93 ? 1.143 6.311 -10.613 1.00 77.38 93 PRO A CA 1
ATOM 706 C C . PRO A 1 93 ? 2.176 7.391 -10.967 1.00 77.38 93 PRO A C 1
ATOM 708 O O . PRO A 1 93 ? 3.316 7.308 -10.519 1.00 77.38 93 PRO A O 1
ATOM 711 N N . ASN A 1 94 ? 1.798 8.424 -11.732 1.00 81.12 94 ASN A N 1
ATOM 712 C CA . ASN A 1 94 ? 2.689 9.537 -12.072 1.00 81.12 94 ASN A CA 1
ATOM 713 C C . ASN A 1 94 ? 2.855 10.538 -10.916 1.00 81.12 94 ASN A C 1
ATOM 715 O O . ASN A 1 94 ? 3.774 11.360 -10.938 1.00 81.12 94 ASN A O 1
ATOM 719 N N . ARG A 1 95 ? 2.031 10.440 -9.864 1.00 78.75 95 ARG A N 1
ATOM 720 C CA . ARG A 1 95 ? 2.224 11.146 -8.596 1.00 78.75 95 ARG A CA 1
ATOM 721 C C . ARG A 1 95 ? 3.344 10.476 -7.795 1.00 78.75 95 ARG A C 1
ATOM 723 O O . ARG A 1 95 ? 3.110 9.759 -6.824 1.00 78.75 95 ARG A O 1
ATOM 730 N N . VAL A 1 96 ? 4.579 10.712 -8.227 1.00 73.94 96 VAL A N 1
ATOM 731 C CA . VAL A 1 96 ? 5.780 10.098 -7.652 1.00 73.94 96 VAL A CA 1
ATOM 732 C C . VAL A 1 96 ? 6.147 10.740 -6.315 1.00 73.94 96 VAL A C 1
ATOM 734 O O . VAL A 1 96 ? 6.351 11.951 -6.219 1.00 73.94 96 VAL A O 1
ATOM 737 N N . ILE A 1 97 ? 6.320 9.912 -5.284 1.00 78.44 97 ILE A N 1
ATOM 738 C CA . ILE A 1 97 ? 6.945 10.314 -4.024 1.00 78.44 97 ILE A CA 1
ATOM 739 C C . ILE A 1 97 ? 8.451 10.125 -4.191 1.00 78.44 97 ILE A C 1
ATOM 741 O O . ILE A 1 97 ? 8.978 9.016 -4.087 1.00 78.44 97 ILE A O 1
ATOM 745 N N . ARG A 1 98 ? 9.166 11.220 -4.459 1.00 67.06 98 ARG A N 1
ATOM 746 C CA . ARG A 1 98 ? 10.632 11.205 -4.471 1.00 67.06 98 ARG A CA 1
ATOM 747 C C . ARG A 1 98 ? 11.139 11.195 -3.033 1.00 67.06 98 ARG A C 1
ATOM 749 O O . ARG A 1 98 ? 11.095 12.217 -2.353 1.00 67.06 98 ARG A O 1
ATOM 756 N N . ILE A 1 99 ? 11.645 10.053 -2.570 1.00 58.75 99 ILE A N 1
ATOM 757 C CA . ILE A 1 99 ? 12.482 10.038 -1.369 1.00 58.75 99 ILE A CA 1
ATOM 758 C C . ILE A 1 99 ? 13.807 10.682 -1.776 1.00 58.75 99 ILE A C 1
ATOM 760 O O . ILE A 1 99 ? 14.567 10.091 -2.542 1.00 58.75 99 ILE A O 1
ATOM 764 N N . LYS A 1 100 ? 14.091 11.898 -1.292 1.00 52.12 100 LYS A N 1
ATOM 765 C CA . LYS A 1 100 ? 15.472 12.388 -1.292 1.00 52.12 100 LYS A CA 1
ATOM 766 C C . LYS A 1 100 ? 16.274 11.384 -0.465 1.00 52.12 100 LYS A C 1
ATOM 768 O O . LYS A 1 100 ? 16.026 11.244 0.731 1.00 52.12 100 LYS A O 1
ATOM 773 N N . ARG A 1 101 ? 17.164 10.626 -1.109 1.00 48.31 101 ARG A N 1
ATOM 774 C CA . ARG A 1 101 ? 18.142 9.799 -0.396 1.00 48.31 101 ARG A CA 1
ATOM 775 C C . ARG A 1 101 ? 18.903 10.740 0.553 1.00 48.31 101 ARG A C 1
ATOM 777 O O . ARG A 1 101 ? 19.339 11.785 0.077 1.00 48.31 101 ARG A O 1
ATOM 784 N N . PRO A 1 102 ? 19.065 10.425 1.849 1.00 44.12 102 PRO A N 1
ATOM 785 C CA . PRO A 1 102 ? 20.037 11.117 2.682 1.00 44.12 102 PRO A CA 1
ATOM 786 C C . PRO A 1 102 ? 21.438 10.696 2.219 1.00 44.12 102 PRO A C 1
ATOM 788 O O . PRO A 1 102 ? 22.058 9.792 2.767 1.00 44.12 102 PRO A O 1
ATOM 791 N N . ALA A 1 103 ? 21.890 11.306 1.133 1.00 49.16 103 ALA A N 1
ATOM 792 C CA . ALA A 1 103 ? 23.287 11.495 0.804 1.00 49.16 103 ALA A CA 1
ATOM 793 C C . ALA A 1 103 ? 23.431 13.013 0.661 1.00 49.16 103 ALA A C 1
ATOM 795 O O . ALA A 1 103 ? 22.632 13.610 -0.054 1.00 49.16 103 ALA A O 1
ATOM 796 N N . GLU A 1 104 ? 24.383 13.599 1.387 1.00 47.50 104 GLU A N 1
ATOM 797 C CA . GLU A 1 104 ? 24.595 15.046 1.599 1.00 47.50 104 GLU A CA 1
ATOM 798 C C . GLU A 1 104 ? 23.833 15.644 2.794 1.00 47.50 104 GLU A C 1
ATOM 800 O O . GLU A 1 104 ? 23.052 16.586 2.693 1.00 47.50 104 GLU A O 1
ATOM 805 N N . LEU A 1 105 ? 24.128 15.102 3.977 1.00 47.00 105 LEU A N 1
ATOM 806 C CA . LEU A 1 105 ? 24.291 15.933 5.167 1.00 47.00 105 LEU A CA 1
ATOM 807 C C . LEU A 1 105 ? 25.795 16.006 5.466 1.00 47.00 105 LEU A C 1
ATOM 809 O O . LEU A 1 105 ? 26.247 15.432 6.446 1.00 47.00 105 LEU A O 1
ATOM 813 N N . ASP A 1 106 ? 26.572 16.620 4.571 1.00 43.19 106 ASP A N 1
ATOM 814 C CA . ASP A 1 106 ? 27.889 17.155 4.917 1.00 43.19 106 ASP A CA 1
ATOM 815 C C . ASP A 1 106 ? 28.323 18.235 3.911 1.00 43.19 106 ASP A C 1
ATOM 817 O O . ASP A 1 106 ? 28.228 18.036 2.703 1.00 43.19 106 ASP A O 1
A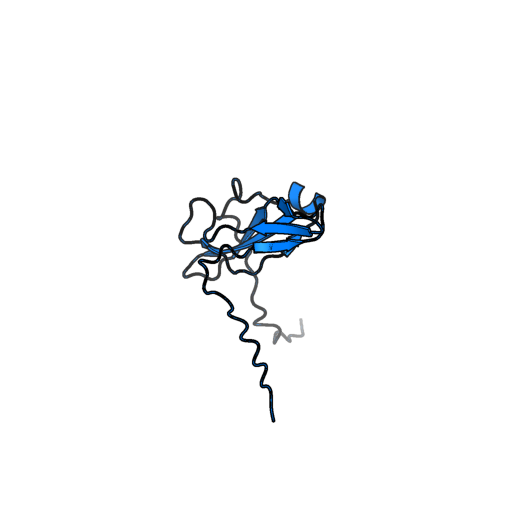TOM 821 N N . SER A 1 107 ? 28.817 19.354 4.450 1.00 47.25 107 SER A N 1
ATOM 822 C CA . SER A 1 107 ? 29.616 20.395 3.786 1.00 47.25 107 SER A CA 1
ATOM 823 C C . SER A 1 107 ? 28.940 21.411 2.841 1.00 47.25 107 SER A C 1
ATOM 825 O O . SER A 1 107 ? 29.189 21.427 1.642 1.00 47.25 107 SER A O 1
ATOM 827 N N . VAL A 1 108 ? 28.270 22.416 3.423 1.00 45.50 108 VAL A N 1
ATOM 828 C CA . VAL A 1 108 ? 28.640 23.823 3.143 1.00 45.50 108 VAL A CA 1
ATOM 829 C C . VAL A 1 108 ? 28.789 24.548 4.480 1.00 45.50 108 VAL A C 1
ATOM 831 O O . VAL A 1 108 ? 27.827 25.021 5.078 1.00 45.50 108 VAL A O 1
ATOM 834 N N . SER A 1 109 ? 30.033 24.578 4.956 1.00 45.31 109 SER A N 1
ATOM 835 C CA . SER A 1 109 ? 30.550 25.670 5.773 1.00 45.31 109 SER A CA 1
ATOM 836 C C . SER A 1 109 ? 30.914 26.823 4.832 1.00 45.31 109 SER A C 1
ATOM 838 O O . SER A 1 109 ? 31.477 26.586 3.766 1.00 45.31 109 SER A O 1
ATOM 840 N N . GLY A 1 110 ? 30.597 28.046 5.244 1.00 38.97 110 GLY A N 1
ATOM 841 C CA . GLY A 1 110 ? 30.839 29.317 4.550 1.00 38.97 110 GLY A CA 1
ATOM 842 C C . GLY A 1 110 ? 29.762 30.284 5.039 1.00 38.97 110 GLY A C 1
ATOM 843 O O . GLY A 1 110 ? 28.641 30.232 4.550 1.00 38.97 110 GLY A O 1
ATOM 844 N N . LEU A 1 111 ? 29.898 30.945 6.193 1.00 46.75 111 LEU A N 1
ATOM 845 C CA . LEU A 1 111 ? 30.938 31.907 6.582 1.00 46.75 111 LEU A CA 1
ATOM 846 C C . LEU A 1 111 ? 31.078 33.014 5.527 1.00 46.75 111 LEU A C 1
ATOM 848 O O . LEU A 1 111 ? 31.656 32.748 4.482 1.00 46.75 111 LEU A O 1
ATOM 852 N N . GLU A 1 112 ? 30.564 34.199 5.889 1.00 40.31 112 GLU A N 1
ATOM 853 C CA . GLU A 1 112 ? 30.874 35.535 5.337 1.00 40.31 112 GLU A CA 1
ATOM 854 C C . GLU A 1 112 ? 30.430 35.728 3.866 1.00 40.31 112 GLU A C 1
ATOM 856 O O . GLU A 1 112 ? 30.626 34.873 3.015 1.00 40.31 112 GLU A O 1
ATOM 861 N N . GLU A 1 113 ? 29.672 36.759 3.493 1.00 40.28 113 GLU A N 1
ATOM 862 C CA . GLU A 1 113 ? 29.811 38.202 3.751 1.00 40.28 113 GLU A CA 1
ATOM 863 C C . GLU A 1 113 ? 28.447 38.918 3.846 1.00 40.28 113 GLU A C 1
ATOM 865 O O . GLU A 1 113 ? 27.472 38.462 3.199 1.00 40.28 113 GLU A O 1
#

pLDDT: mean 75.97, std 19.28, range [34.34, 94.44]

Organism: Pyricularia oryzae (NCBI:txid318829)